Protein AF-A0A259N003-F1 (afdb_monomer)

Foldseek 3Di:
DPPVVVVVVVVVVVVVVVVVPPDPPPDFDWDWDDDDPNDTDIDGDDPPAQKDKDKDKDQQAQLPADPVGRCPSVVVQVVPLQWDQDPVGIGGNVNVVVVCVLQVKDWDWDGHHGITMIMIMGGNDPVVD

Structure (mmCIF, N/CA/C/O backbone):
data_AF-A0A259N003-F1
#
_entry.id   AF-A0A259N003-F1
#
loop_
_atom_site.group_PDB
_atom_site.id
_atom_site.type_symbol
_atom_site.label_atom_id
_atom_site.label_alt_id
_atom_site.label_comp_id
_atom_site.label_asym_id
_atom_site.label_entity_id
_atom_site.label_seq_id
_atom_site.pdbx_PDB_ins_code
_atom_site.Cartn_x
_atom_site.Cartn_y
_atom_site.Cartn_z
_atom_site.occupancy
_atom_site.B_iso_or_equiv
_atom_site.auth_seq_id
_atom_site.auth_comp_id
_atom_site.auth_asym_id
_atom_site.auth_atom_id
_atom_site.pdbx_PDB_model_num
ATOM 1 N N . MET A 1 1 ? -19.827 63.609 32.752 1.00 51.53 1 MET A N 1
ATOM 2 C CA . MET A 1 1 ? -20.333 62.373 32.099 1.00 51.53 1 MET A CA 1
ATOM 3 C C . MET A 1 1 ? -19.636 61.983 30.773 1.00 51.53 1 MET A C 1
ATOM 5 O O . MET A 1 1 ? -19.950 60.926 30.245 1.00 51.53 1 MET A O 1
ATOM 9 N N . ARG A 1 2 ? -18.674 62.761 30.227 1.00 48.38 2 ARG A N 1
ATOM 10 C CA . ARG A 1 2 ? -17.947 62.426 28.972 1.00 48.38 2 ARG A CA 1
ATOM 11 C C . ARG A 1 2 ? -16.734 61.488 29.155 1.00 48.38 2 ARG A C 1
ATOM 13 O O . ARG A 1 2 ? -16.479 60.665 28.286 1.00 48.38 2 ARG A O 1
ATOM 20 N N . VAL A 1 3 ? -16.051 61.544 30.303 1.00 49.88 3 VAL A N 1
ATOM 21 C CA . VAL A 1 3 ? -14.811 60.781 30.583 1.00 49.88 3 VAL A CA 1
ATOM 22 C C . VAL A 1 3 ? -15.055 59.267 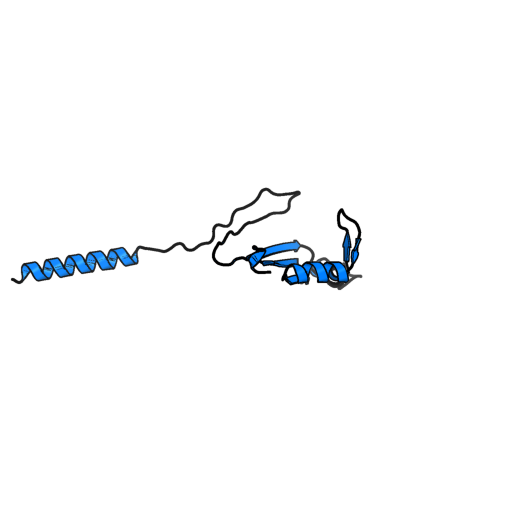30.721 1.00 49.88 3 VAL A C 1
ATOM 24 O O . VAL A 1 3 ? -14.304 58.462 30.183 1.00 49.88 3 VAL A O 1
ATOM 27 N N . ILE A 1 4 ? -16.173 58.865 31.335 1.00 51.38 4 ILE A N 1
ATOM 28 C CA . ILE A 1 4 ? -16.533 57.445 31.533 1.00 51.38 4 ILE A CA 1
ATOM 29 C C . ILE A 1 4 ? -16.819 56.729 30.194 1.00 51.38 4 ILE A C 1
ATOM 31 O O . ILE A 1 4 ? -16.580 55.529 30.061 1.00 51.38 4 ILE A O 1
ATOM 35 N N . ARG A 1 5 ? -17.291 57.460 29.171 1.00 47.88 5 ARG A N 1
ATOM 36 C CA . ARG A 1 5 ? -17.577 56.913 27.831 1.00 47.88 5 ARG A CA 1
ATOM 37 C C . ARG A 1 5 ? -16.296 56.625 27.036 1.00 47.88 5 ARG A C 1
ATOM 39 O O . ARG A 1 5 ? -16.271 55.649 26.294 1.00 47.88 5 ARG A O 1
ATOM 46 N N . ILE A 1 6 ? -15.248 57.429 27.231 1.00 55.16 6 ILE A N 1
ATOM 47 C CA . ILE A 1 6 ? -13.945 57.298 26.557 1.00 55.16 6 ILE A CA 1
ATOM 48 C C . ILE A 1 6 ? -13.158 56.107 27.125 1.00 55.16 6 ILE A C 1
ATOM 50 O O . ILE A 1 6 ? -12.657 55.293 26.352 1.00 55.16 6 ILE A O 1
ATOM 54 N N . CYS A 1 7 ? -13.162 55.910 28.451 1.00 53.19 7 CYS A N 1
ATOM 55 C CA . CYS A 1 7 ? -12.546 54.724 29.063 1.00 53.19 7 CYS A CA 1
ATOM 56 C C . CYS A 1 7 ? -13.206 53.412 28.606 1.00 53.19 7 CYS A C 1
ATOM 58 O O . CYS A 1 7 ? -12.506 52.437 28.350 1.00 53.19 7 CYS A O 1
ATOM 60 N N . LYS A 1 8 ? -14.536 53.383 28.421 1.00 53.72 8 LYS A N 1
ATOM 61 C CA . LYS A 1 8 ? -15.236 52.194 27.897 1.00 53.72 8 LYS A CA 1
ATOM 62 C C . LYS A 1 8 ? -14.817 51.827 26.466 1.00 53.72 8 LYS A C 1
ATOM 64 O O . LYS A 1 8 ? -14.656 50.647 26.186 1.00 53.72 8 LYS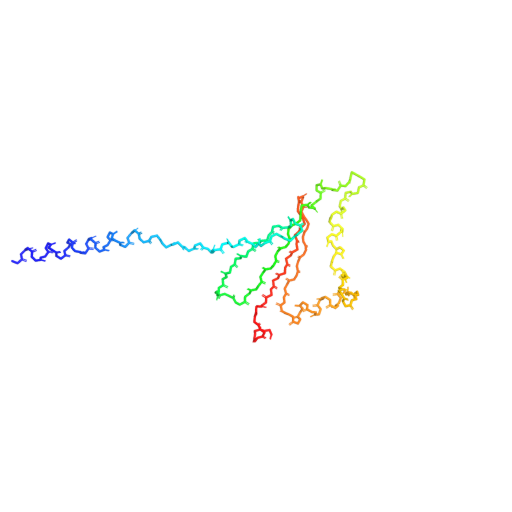 A O 1
ATOM 69 N N . HIS A 1 9 ? -14.608 52.805 25.581 1.00 55.41 9 HIS A N 1
ATOM 70 C CA . HIS A 1 9 ? -14.198 52.533 24.194 1.00 55.41 9 HIS A CA 1
ATOM 71 C C . HIS A 1 9 ? -12.738 52.075 24.101 1.00 55.41 9 HIS A C 1
ATOM 73 O O . HIS A 1 9 ? -12.431 51.185 23.312 1.00 55.41 9 HIS A O 1
ATOM 79 N N . SER A 1 10 ? -11.857 52.621 24.946 1.00 60.84 10 SER A N 1
ATOM 80 C CA . SER A 1 10 ? -10.445 52.222 24.976 1.00 60.84 10 SER A CA 1
ATOM 81 C C . SER A 1 10 ? -10.252 50.784 25.476 1.00 60.84 10 SER A C 1
ATOM 83 O O . SER A 1 10 ? -9.390 50.070 24.972 1.00 60.84 10 SER A O 1
ATOM 85 N N . VAL A 1 11 ? -11.088 50.330 26.418 1.00 67.25 11 VAL A N 1
ATOM 86 C CA . VAL A 1 11 ? -11.074 48.940 26.911 1.00 67.25 11 VAL A CA 1
ATOM 87 C C . VAL A 1 11 ? -11.602 47.965 25.853 1.00 67.25 11 VAL A C 1
ATOM 89 O O . VAL A 1 11 ? -11.017 46.904 25.663 1.00 67.25 11 VAL A O 1
ATOM 92 N N . ILE A 1 12 ? -12.654 48.334 25.112 1.00 65.62 12 ILE A N 1
ATOM 93 C CA . ILE A 1 12 ? -13.201 47.499 24.026 1.00 65.62 12 ILE A CA 1
ATOM 94 C C . ILE A 1 12 ? -12.194 47.367 22.873 1.00 65.62 12 ILE A C 1
ATOM 96 O O . ILE A 1 12 ? -12.000 46.268 22.360 1.00 65.62 12 ILE A O 1
ATOM 100 N N . ALA A 1 13 ? -11.505 48.453 22.504 1.00 64.62 13 ALA A N 1
ATOM 101 C CA . ALA A 1 13 ? -10.473 48.425 21.467 1.00 64.62 13 ALA A CA 1
ATOM 102 C C . ALA A 1 13 ? -9.265 47.553 21.861 1.00 64.62 13 ALA A C 1
ATOM 104 O O . ALA A 1 13 ? -8.747 46.818 21.022 1.00 64.62 13 ALA A O 1
ATOM 105 N N . GLY A 1 14 ? -8.859 47.583 23.137 1.00 66.81 14 GLY A N 1
ATOM 106 C CA . GLY A 1 14 ? -7.804 46.710 23.664 1.00 66.81 14 GLY A CA 1
ATOM 107 C C . GLY A 1 14 ? -8.201 45.230 23.711 1.00 66.81 14 GLY A C 1
ATOM 108 O O . GLY A 1 14 ? -7.372 44.360 23.464 1.00 66.81 14 GLY A O 1
ATOM 109 N N . PHE A 1 15 ? -9.475 44.928 23.972 1.00 63.03 15 PHE A N 1
ATOM 110 C CA . PHE A 1 15 ? -9.976 43.550 23.952 1.00 63.03 15 PHE A CA 1
ATOM 111 C C . PHE A 1 15 ? -10.084 42.996 22.521 1.00 63.03 15 PHE A C 1
ATOM 113 O O . PHE A 1 15 ? -9.816 41.819 22.287 1.00 63.03 15 PHE A O 1
ATOM 120 N N . LEU A 1 16 ? -10.422 43.853 21.548 1.00 63.38 16 LEU A N 1
ATOM 121 C CA . LEU A 1 16 ? -10.516 43.484 20.134 1.00 63.38 16 LEU A CA 1
ATOM 122 C C . LEU A 1 16 ? -9.135 43.247 19.496 1.00 63.38 16 LEU A C 1
ATOM 124 O O . LEU A 1 16 ? -8.988 42.340 18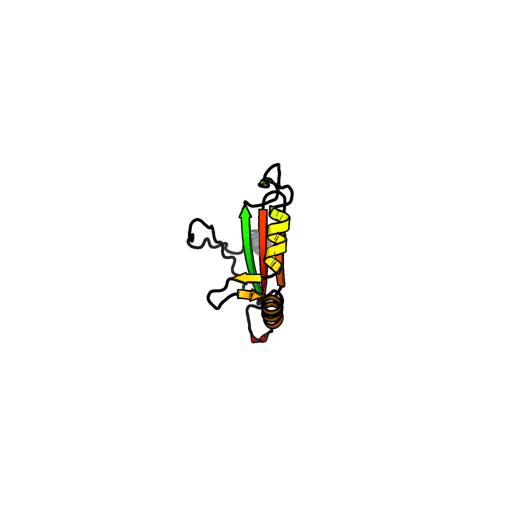.679 1.00 63.38 16 LEU A O 1
ATOM 128 N N . SER A 1 17 ? -8.111 44.017 19.886 1.00 64.06 17 SER A N 1
ATOM 129 C CA . SER A 1 17 ? -6.741 43.830 19.387 1.00 64.06 17 SER A CA 1
ATOM 130 C C . SER A 1 17 ? -6.062 42.580 19.956 1.00 64.06 17 SER A C 1
ATOM 132 O O . SER A 1 17 ? -5.280 41.944 19.251 1.00 64.06 17 SER A O 1
ATOM 134 N N . LEU A 1 18 ? -6.401 42.173 21.184 1.00 64.81 18 LEU A N 1
ATOM 135 C CA . LEU A 1 18 ? -5.878 40.946 21.794 1.00 64.81 18 LEU A CA 1
ATOM 136 C C . LEU A 1 18 ? -6.433 39.675 21.124 1.00 64.81 18 LEU A C 1
ATOM 138 O O . LEU A 1 18 ? -5.737 38.666 21.046 1.00 64.81 18 LEU A O 1
ATOM 142 N N . GLY A 1 19 ? -7.655 39.735 20.580 1.00 63.47 19 GLY A N 1
ATOM 143 C CA . GLY A 1 19 ? -8.265 38.628 19.834 1.00 63.47 19 GLY A CA 1
ATOM 144 C C . GLY A 1 19 ? -7.624 38.356 18.466 1.00 63.47 19 GLY A C 1
ATOM 145 O O . GLY A 1 19 ? -7.654 37.222 17.999 1.00 63.47 19 GLY A O 1
ATOM 146 N N . LEU A 1 20 ? -6.999 39.360 17.840 1.00 62.62 20 LEU A N 1
ATOM 147 C CA . LEU A 1 20 ? -6.357 39.233 16.521 1.00 62.62 20 LEU A CA 1
ATOM 148 C C . LEU A 1 20 ? -4.985 38.535 16.565 1.00 62.62 20 LEU A C 1
ATOM 150 O O . LEU A 1 20 ? -4.481 38.127 15.523 1.00 62.62 20 LEU A O 1
ATOM 154 N N . LEU A 1 21 ? -4.389 38.377 17.752 1.00 61.47 21 LEU A N 1
ATOM 15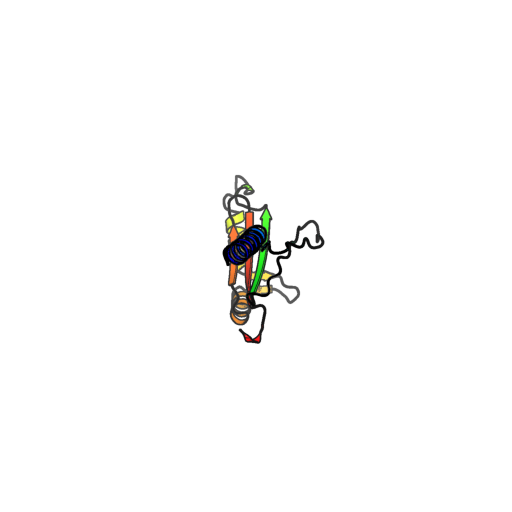5 C CA . LEU A 1 21 ? -3.086 37.725 17.946 1.00 61.47 21 LEU A CA 1
ATOM 156 C C . LEU A 1 21 ? -3.195 36.231 18.297 1.00 61.47 21 LEU A C 1
ATOM 158 O O . LEU A 1 21 ? -2.177 35.549 18.414 1.00 61.47 21 LEU A O 1
ATOM 162 N N . ALA A 1 22 ? -4.410 35.703 18.455 1.00 64.69 22 ALA A N 1
ATOM 163 C CA . ALA A 1 22 ? -4.638 34.290 18.726 1.00 64.69 22 ALA A CA 1
ATOM 164 C C . ALA A 1 22 ? -4.569 33.470 17.426 1.00 64.69 22 ALA A C 1
ATOM 166 O O . ALA A 1 22 ? -5.581 33.037 16.877 1.00 64.69 22 ALA A O 1
ATOM 167 N N . SER A 1 23 ? -3.357 33.246 16.924 1.00 63.06 23 SER A N 1
ATOM 168 C CA . SER A 1 23 ? -3.110 32.287 15.847 1.00 63.06 23 SER A CA 1
ATOM 169 C C . SER A 1 23 ? -3.375 30.871 16.366 1.00 63.06 23 SER A C 1
ATOM 171 O O . SER A 1 23 ? -2.560 30.296 17.093 1.00 63.06 23 SER A O 1
ATOM 173 N N . ALA A 1 24 ? -4.521 30.292 16.012 1.00 66.00 24 ALA A N 1
ATOM 174 C CA . ALA A 1 24 ? -4.819 28.895 16.305 1.00 66.00 24 ALA A CA 1
ATOM 175 C C . ALA A 1 24 ? -3.913 27.985 15.456 1.00 66.00 24 ALA A C 1
ATOM 177 O O . ALA A 1 24 ? -4.069 27.890 14.240 1.00 66.00 24 ALA A O 1
ATOM 178 N N . HIS A 1 25 ? -2.950 27.316 16.091 1.00 62.22 25 HIS A N 1
ATOM 179 C CA . HIS A 1 25 ? -2.062 26.362 15.426 1.00 62.22 25 HIS A CA 1
ATOM 180 C C . HIS A 1 25 ? -2.731 24.984 15.397 1.00 62.22 25 HIS A C 1
ATOM 182 O O . HIS A 1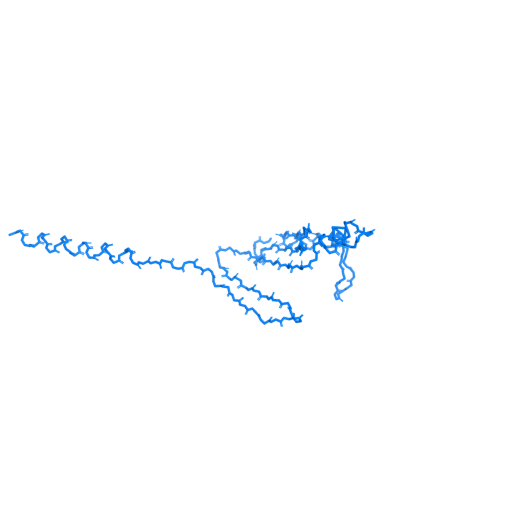 25 ? -2.530 24.162 16.285 1.00 62.22 25 HIS A O 1
ATOM 188 N N . ALA A 1 26 ? -3.556 24.742 14.379 1.00 64.94 26 ALA A N 1
ATOM 189 C CA . ALA A 1 26 ? -4.240 23.465 14.165 1.00 64.94 26 ALA A CA 1
ATOM 190 C C . ALA A 1 26 ? -3.430 22.521 13.253 1.00 64.94 26 ALA A C 1
ATOM 192 O O . ALA A 1 26 ? -3.983 21.913 12.338 1.00 64.94 26 ALA A O 1
ATOM 193 N N . ILE A 1 27 ? -2.112 22.424 13.461 1.00 76.62 27 ILE A N 1
ATOM 194 C CA . ILE A 1 27 ? -1.288 21.446 12.741 1.00 76.62 27 ILE A CA 1
ATOM 195 C C . ILE A 1 27 ? -1.354 20.107 13.480 1.00 76.62 27 ILE A C 1
ATOM 197 O O . ILE A 1 27 ? -1.141 20.048 14.691 1.00 76.62 27 ILE A O 1
ATOM 201 N N . LEU A 1 28 ? -1.696 19.032 12.768 1.00 78.69 28 LEU A N 1
ATOM 202 C CA . LEU A 1 28 ? -1.664 17.692 13.351 1.00 78.69 28 LEU A CA 1
ATOM 203 C C . LEU A 1 28 ? -0.202 17.315 13.638 1.00 78.69 28 LEU A C 1
ATOM 205 O O . LEU A 1 28 ? 0.644 17.506 12.759 1.00 78.69 28 LEU A O 1
ATOM 209 N N . PRO A 1 29 ? 0.119 16.796 14.836 1.00 84.56 29 PRO A N 1
ATOM 210 C CA . PRO A 1 29 ? 1.476 16.371 15.139 1.00 84.56 29 PRO A CA 1
ATOM 211 C C . PRO A 1 29 ? 1.842 15.181 14.245 1.00 84.56 29 PRO A C 1
ATOM 213 O O . PRO A 1 29 ? 1.152 14.161 14.244 1.00 84.56 29 PRO A O 1
ATOM 216 N N . ILE A 1 30 ? 2.919 15.334 13.470 1.00 91.50 30 ILE A N 1
ATOM 217 C CA . ILE A 1 30 ? 3.531 14.251 12.698 1.00 91.50 30 ILE A CA 1
ATOM 218 C C . ILE A 1 30 ? 4.649 13.676 13.562 1.00 91.50 30 ILE A C 1
ATOM 220 O O . ILE A 1 30 ? 5.686 14.310 13.752 1.00 91.50 30 ILE A O 1
ATOM 224 N N . GLU A 1 31 ? 4.428 12.487 14.101 1.00 93.62 31 GLU A N 1
ATOM 225 C CA . GLU A 1 31 ? 5.417 11.753 14.878 1.00 93.62 31 GLU A CA 1
ATOM 226 C C . GLU A 1 31 ? 6.236 10.862 13.943 1.00 93.62 31 GLU A C 1
ATOM 228 O O . GLU A 1 31 ? 5.684 10.103 13.147 1.00 93.62 31 GLU A O 1
ATOM 233 N N . GLN A 1 32 ? 7.563 10.953 14.018 1.00 93.81 32 GLN A N 1
ATOM 234 C CA . GLN A 1 32 ? 8.442 10.025 13.317 1.00 93.81 32 GLN A CA 1
ATOM 235 C C . GLN A 1 32 ? 8.673 8.803 14.203 1.00 93.81 32 GLN A C 1
ATOM 237 O O . GLN A 1 32 ? 9.213 8.922 15.300 1.00 93.81 32 GLN A O 1
ATOM 242 N N . LEU A 1 33 ? 8.277 7.634 13.710 1.00 94.00 33 LEU A N 1
ATOM 243 C CA . LEU A 1 33 ? 8.488 6.368 14.398 1.00 94.00 33 LEU A CA 1
ATOM 244 C C . LEU A 1 33 ? 9.908 5.847 14.147 1.00 94.00 33 LEU A C 1
ATOM 246 O O . LEU A 1 33 ? 10.599 6.267 13.211 1.00 94.00 33 LEU A O 1
ATOM 250 N N . GLU A 1 34 ? 10.332 4.891 14.972 1.00 93.69 34 GLU A N 1
ATOM 251 C CA . GLU A 1 34 ? 11.601 4.196 14.776 1.00 93.69 34 GLU A CA 1
ATOM 252 C C . GLU A 1 34 ? 11.648 3.509 13.407 1.00 93.69 34 GLU A C 1
ATOM 254 O O . GLU A 1 34 ? 10.692 2.870 12.957 1.00 93.69 34 GLU A O 1
ATOM 259 N N . SER A 1 35 ? 12.785 3.649 12.723 1.00 91.12 35 SER A N 1
ATOM 260 C CA . SER A 1 35 ? 12.964 3.027 11.417 1.00 91.12 35 SER A CA 1
ATOM 261 C C . SER A 1 35 ? 13.125 1.519 11.563 1.00 91.12 35 SER A C 1
ATOM 263 O O . SER A 1 35 ? 14.007 1.038 12.273 1.00 91.12 35 SER A O 1
ATOM 265 N N . VAL A 1 36 ? 12.322 0.764 10.817 1.00 88.38 36 VAL A N 1
ATOM 266 C CA . VAL A 1 36 ? 12.449 -0.692 10.724 1.00 88.38 36 VAL A CA 1
ATOM 267 C C . VAL A 1 36 ? 13.111 -1.022 9.395 1.00 88.38 36 VAL A C 1
ATOM 269 O O . VAL A 1 36 ? 12.559 -0.737 8.335 1.00 88.38 36 VAL A O 1
ATOM 272 N N . LYS A 1 37 ? 14.305 -1.626 9.435 1.00 91.31 37 LYS A N 1
ATOM 273 C CA . LYS A 1 37 ? 15.045 -2.063 8.232 1.00 91.31 37 LYS A CA 1
ATOM 274 C C . LYS A 1 37 ? 15.232 -0.955 7.173 1.00 91.31 37 LYS A C 1
ATOM 276 O O . LYS A 1 37 ? 15.223 -1.235 5.980 1.00 91.31 37 LYS A O 1
ATOM 281 N N . GLY A 1 38 ? 15.382 0.302 7.599 1.00 90.50 38 GLY A N 1
ATOM 282 C CA . GLY A 1 38 ? 15.573 1.450 6.704 1.00 90.50 38 GLY A CA 1
ATOM 283 C C . GLY A 1 38 ? 14.281 2.081 6.173 1.00 90.50 38 GLY A C 1
ATOM 284 O O . GLY A 1 38 ? 14.345 3.128 5.530 1.00 90.50 38 GLY A O 1
ATOM 285 N N . ALA A 1 39 ? 13.108 1.512 6.471 1.00 93.06 39 ALA A N 1
ATOM 286 C CA . ALA A 1 39 ? 11.834 2.150 6.160 1.00 93.06 39 ALA A CA 1
ATOM 287 C C . ALA A 1 39 ? 11.593 3.337 7.103 1.00 93.06 39 ALA A C 1
ATOM 289 O O . ALA A 1 39 ? 11.786 3.226 8.318 1.00 93.06 39 ALA A O 1
ATOM 290 N N . LYS A 1 40 ? 11.174 4.479 6.549 1.00 94.75 40 LYS A N 1
ATOM 291 C CA . LYS A 1 40 ? 10.726 5.636 7.334 1.00 94.75 40 LYS A CA 1
ATOM 292 C C . LYS A 1 40 ? 9.245 5.468 7.642 1.00 94.75 40 LYS A C 1
ATOM 294 O O . LYS A 1 40 ? 8.465 5.211 6.729 1.00 94.75 40 LYS A O 1
ATOM 299 N N . ALA A 1 41 ? 8.872 5.631 8.903 1.00 94.88 41 ALA A N 1
ATOM 300 C CA . ALA A 1 41 ? 7.495 5.516 9.352 1.00 94.88 41 ALA A CA 1
ATOM 301 C C . ALA A 1 41 ? 7.072 6.804 10.063 1.00 94.88 41 ALA A C 1
ATOM 303 O O . ALA A 1 41 ? 7.834 7.377 10.843 1.00 94.88 41 ALA A O 1
ATOM 304 N N . TYR A 1 42 ? 5.859 7.256 9.763 1.00 94.88 42 TYR A N 1
ATOM 305 C CA . TYR A 1 42 ? 5.285 8.480 10.303 1.00 94.88 42 TYR A CA 1
ATOM 306 C C . TYR A 1 42 ? 3.876 8.190 10.807 1.00 94.88 42 TYR A C 1
ATOM 308 O O . TYR A 1 42 ? 3.105 7.507 10.131 1.00 94.88 42 TYR A O 1
ATOM 316 N N . LEU A 1 43 ? 3.542 8.715 11.981 1.00 93.81 43 LEU A N 1
ATOM 317 C CA . LEU A 1 43 ? 2.231 8.605 12.601 1.00 93.81 43 LEU A CA 1
ATOM 318 C C . LEU A 1 43 ? 1.602 9.992 12.696 1.00 93.81 43 LEU A C 1
ATOM 320 O O . LEU A 1 43 ? 2.195 10.928 13.228 1.00 93.81 43 LEU A O 1
ATOM 324 N N . VAL A 1 44 ? 0.372 10.105 12.206 1.00 93.25 44 VAL A N 1
ATOM 325 C CA . VAL A 1 44 ? -0.461 11.296 12.380 1.00 93.25 44 VAL A CA 1
ATOM 326 C C . VAL A 1 44 ? -1.697 10.878 13.156 1.00 93.25 44 VAL A C 1
ATOM 328 O O . VAL A 1 44 ? -2.588 10.224 12.616 1.00 93.25 44 VAL A O 1
ATOM 331 N N . GLN A 1 45 ? -1.747 11.219 14.443 1.00 89.12 45 GLN A N 1
ATOM 332 C CA . GLN A 1 45 ? -2.862 10.827 15.299 1.00 89.12 45 GLN A CA 1
ATOM 333 C C . GLN A 1 45 ? -3.956 11.900 15.304 1.00 89.12 45 GLN A C 1
ATOM 335 O O . GLN A 1 45 ? -3.717 13.059 15.638 1.00 89.12 45 GLN A O 1
ATOM 340 N N . THR A 1 46 ? -5.187 11.490 14.999 1.00 86.25 46 THR A N 1
ATOM 341 C CA . THR A 1 46 ? -6.394 12.304 15.181 1.00 86.25 46 THR A CA 1
ATOM 342 C C . THR A 1 46 ? -7.478 11.498 15.894 1.00 86.25 46 THR A C 1
ATOM 344 O O . THR A 1 46 ? -7.567 10.283 15.739 1.00 86.25 46 THR A O 1
ATOM 347 N N . LYS A 1 47 ? -8.303 12.176 16.699 1.00 83.19 47 LYS A N 1
ATOM 348 C CA . LYS A 1 47 ? -9.429 11.576 17.439 1.00 83.19 47 LYS A CA 1
ATOM 349 C C . LYS A 1 47 ? -10.795 11.972 16.867 1.00 83.19 47 LYS A C 1
ATOM 351 O O . LYS A 1 47 ? -11.816 11.635 17.456 1.00 83.19 47 LYS A O 1
ATOM 356 N N . SER A 1 48 ? -10.820 12.715 15.759 1.00 83.75 48 SER A N 1
ATOM 357 C CA . SER A 1 48 ? -12.057 13.255 15.183 1.00 83.75 48 SER A CA 1
ATOM 358 C C . SER A 1 48 ? -12.911 12.197 14.487 1.00 83.75 48 SER A C 1
ATOM 360 O O . SER A 1 48 ? -14.135 12.274 14.545 1.00 83.75 48 SER A O 1
ATOM 362 N N . LEU A 1 49 ? -12.277 11.213 13.846 1.00 85.50 49 LEU A N 1
ATOM 363 C CA . LEU A 1 49 ? -12.940 10.136 13.120 1.00 85.50 49 LEU A CA 1
ATOM 364 C C . LEU A 1 49 ? -12.378 8.783 13.570 1.00 85.50 49 LEU A C 1
ATOM 366 O O . LEU A 1 49 ? -11.163 8.655 13.731 1.00 85.50 49 LEU A O 1
ATOM 370 N N . PRO A 1 50 ? -13.229 7.761 13.759 1.00 89.81 50 PRO A N 1
ATOM 371 C CA . PRO A 1 50 ? -12.805 6.422 14.141 1.00 89.81 50 PRO A CA 1
ATOM 372 C C . PRO A 1 50 ? -12.256 5.670 12.922 1.00 89.81 50 PRO A C 1
ATOM 374 O O . PRO A 1 50 ? -12.810 4.658 12.499 1.00 89.81 50 PRO A O 1
ATOM 377 N N . MET A 1 51 ? -11.182 6.191 12.332 1.00 91.25 51 MET A N 1
ATOM 378 C CA . MET A 1 51 ? -10.562 5.670 11.118 1.00 91.25 51 MET A CA 1
ATOM 379 C C . MET A 1 51 ? -9.072 5.417 11.327 1.00 91.25 51 MET A C 1
ATOM 381 O O . MET A 1 51 ? -8.406 6.134 12.073 1.00 91.25 51 MET A O 1
ATOM 385 N N . VAL A 1 52 ? -8.564 4.395 10.646 1.00 93.50 52 VAL A N 1
ATOM 386 C CA . VAL A 1 52 ? -7.140 4.097 10.507 1.00 93.50 52 VAL A CA 1
ATOM 387 C C . VAL A 1 52 ? -6.826 4.042 9.021 1.00 93.50 52 VAL A C 1
ATOM 389 O O . VAL A 1 52 ? -7.428 3.256 8.290 1.00 93.50 52 VAL A O 1
ATOM 392 N N . ASP A 1 53 ? -5.864 4.861 8.610 1.00 94.62 53 ASP A N 1
ATOM 393 C CA . ASP A 1 53 ? -5.308 4.872 7.264 1.00 94.62 53 ASP A CA 1
ATOM 394 C C . ASP A 1 53 ? -3.841 4.463 7.334 1.00 94.62 53 ASP A C 1
ATOM 396 O O . ASP A 1 53 ? -3.056 5.074 8.060 1.00 94.62 53 ASP A O 1
ATOM 400 N N . ILE A 1 54 ? -3.467 3.444 6.568 1.00 95.50 54 ILE A N 1
ATOM 401 C CA . ILE A 1 54 ? -2.081 3.000 6.425 1.00 95.50 54 ILE A CA 1
ATOM 402 C C . ILE A 1 54 ? -1.718 3.114 4.952 1.00 95.50 54 ILE A C 1
ATOM 404 O O . ILE A 1 54 ? -2.427 2.595 4.091 1.00 95.50 54 ILE A O 1
ATOM 408 N N . GLU A 1 55 ? -0.611 3.792 4.669 1.00 96.94 55 GLU A N 1
ATOM 409 C CA . GLU A 1 55 ? -0.040 3.915 3.333 1.00 96.94 55 GLU A CA 1
ATOM 410 C C . GLU A 1 55 ? 1.399 3.407 3.353 1.00 96.94 55 GLU A C 1
ATOM 412 O O . GLU A 1 55 ? 2.205 3.812 4.191 1.00 96.94 55 GLU A O 1
ATOM 417 N N . ILE A 1 56 ? 1.718 2.529 2.410 1.00 96.25 56 ILE A N 1
ATOM 418 C CA . ILE A 1 56 ? 3.077 2.085 2.132 1.00 96.25 56 ILE A CA 1
ATOM 419 C C . ILE A 1 56 ? 3.435 2.604 0.747 1.00 96.25 56 ILE A C 1
ATOM 421 O O . ILE A 1 56 ? 2.747 2.302 -0.223 1.00 96.25 56 ILE A O 1
ATOM 425 N N . SER A 1 57 ? 4.509 3.386 0.670 1.00 96.38 57 SER A N 1
ATOM 426 C CA . SER A 1 57 ? 4.996 4.000 -0.562 1.00 96.38 57 SER A CA 1
ATOM 427 C C . SER A 1 57 ? 6.405 3.502 -0.846 1.00 96.38 57 SER A C 1
ATOM 429 O O . SER A 1 57 ? 7.304 3.654 -0.015 1.00 96.38 57 SER A O 1
ATOM 431 N N . ILE A 1 58 ? 6.584 2.878 -2.004 1.00 95.25 58 ILE A N 1
ATOM 432 C CA . ILE A 1 58 ? 7.832 2.243 -2.423 1.00 95.25 58 ILE A CA 1
ATOM 433 C C . ILE A 1 58 ? 8.301 2.919 -3.710 1.00 95.25 58 ILE A C 1
ATOM 435 O O . ILE A 1 58 ? 7.504 3.164 -4.614 1.00 95.25 58 ILE A O 1
ATOM 439 N N . ASP A 1 59 ? 9.597 3.212 -3.795 1.00 95.50 59 ASP A N 1
ATOM 440 C CA . ASP A 1 59 ? 10.260 3.747 -4.990 1.00 95.50 59 ASP A CA 1
ATOM 441 C C . ASP A 1 59 ? 10.457 2.630 -6.032 1.00 95.50 59 ASP A C 1
ATOM 443 O O . ASP A 1 59 ? 11.546 2.089 -6.205 1.00 95.50 59 ASP A O 1
ATOM 447 N N . ALA A 1 60 ? 9.340 2.192 -6.616 1.00 94.81 60 ALA A N 1
ATOM 448 C CA . ALA A 1 60 ? 9.232 1.031 -7.501 1.00 94.81 60 ALA A CA 1
ATOM 449 C C . ALA A 1 60 ? 8.124 1.231 -8.555 1.00 94.81 60 ALA A C 1
ATOM 451 O O . ALA A 1 60 ? 7.288 0.356 -8.771 1.00 94.81 60 ALA A O 1
ATOM 452 N N . GLY A 1 61 ? 8.064 2.424 -9.149 1.00 95.50 61 GLY A N 1
ATOM 453 C CA . GLY A 1 61 ? 7.176 2.714 -10.276 1.00 95.50 61 GLY A CA 1
ATOM 454 C C . GLY A 1 61 ? 7.697 2.234 -11.634 1.00 95.50 61 GLY A C 1
ATOM 455 O O . GLY A 1 61 ? 8.809 1.714 -11.737 1.00 95.50 61 GLY A O 1
ATOM 456 N N . ASP A 1 62 ? 6.922 2.492 -12.688 1.00 95.44 62 ASP A N 1
ATOM 457 C CA . ASP A 1 62 ? 7.222 2.058 -14.065 1.00 95.44 62 ASP A CA 1
ATOM 458 C C . ASP A 1 62 ? 8.566 2.602 -14.600 1.00 95.44 62 ASP A C 1
ATOM 460 O O . ASP A 1 62 ? 9.160 2.028 -15.508 1.00 95.44 62 ASP A O 1
ATOM 464 N N . ARG A 1 63 ? 9.109 3.690 -14.027 1.00 95.62 63 ARG A N 1
ATOM 465 C CA . ARG A 1 63 ? 10.450 4.215 -14.359 1.00 95.62 63 ARG A CA 1
ATOM 466 C C . ARG A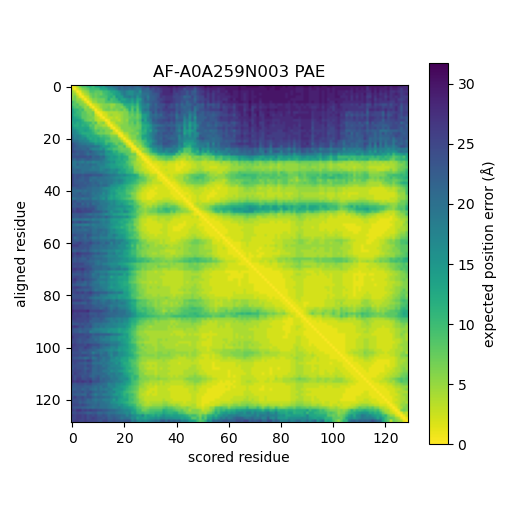 1 63 ? 11.557 3.183 -14.140 1.00 95.62 63 ARG A C 1
ATOM 468 O O . ARG A 1 63 ? 12.616 3.298 -14.754 1.00 95.62 63 ARG A O 1
ATOM 475 N N . TYR A 1 64 ? 11.338 2.220 -13.252 1.00 95.62 64 TYR A N 1
ATOM 476 C CA . TYR A 1 64 ? 12.305 1.172 -12.939 1.00 95.62 64 TYR A CA 1
ATOM 477 C C . TYR A 1 64 ? 12.123 -0.087 -13.791 1.00 95.62 64 TYR A C 1
ATOM 479 O O . TYR A 1 64 ? 12.861 -1.057 -13.598 1.00 95.62 64 TYR A O 1
ATOM 487 N N . ASP A 1 65 ? 11.180 -0.083 -14.735 1.00 96.62 65 ASP A N 1
ATOM 488 C CA . ASP A 1 65 ? 10.984 -1.208 -15.637 1.00 96.62 65 ASP A CA 1
ATOM 489 C C . ASP A 1 65 ? 12.207 -1.402 -16.552 1.00 96.62 65 ASP A C 1
ATOM 491 O O . ASP A 1 65 ? 12.708 -0.444 -17.152 1.00 96.62 65 ASP A O 1
ATOM 495 N N . PRO A 1 66 ? 12.700 -2.645 -16.708 1.00 96.31 66 PRO A N 1
ATOM 496 C CA . PRO A 1 66 ? 13.709 -2.966 -17.708 1.00 96.31 66 PRO A CA 1
ATOM 497 C C . PRO A 1 66 ? 13.234 -2.624 -19.124 1.00 96.31 66 PRO A C 1
ATOM 499 O O . PRO A 1 66 ? 12.052 -2.754 -19.446 1.00 96.31 66 PRO A O 1
ATOM 502 N N . ALA A 1 67 ? 14.170 -2.263 -20.005 1.00 95.19 67 ALA A N 1
ATOM 503 C CA . ALA A 1 67 ? 13.859 -1.881 -21.386 1.00 95.19 67 ALA A CA 1
ATOM 504 C C . ALA A 1 67 ? 13.121 -2.982 -22.175 1.00 95.19 67 ALA A C 1
ATOM 506 O O . ALA A 1 67 ? 12.330 -2.681 -23.065 1.00 95.19 67 ALA A O 1
ATOM 507 N N . ASP A 1 68 ? 13.358 -4.251 -21.840 1.00 96.88 68 ASP A N 1
ATOM 508 C CA . ASP A 1 68 ? 12.711 -5.423 -22.435 1.00 96.88 68 ASP A CA 1
ATOM 509 C C . ASP A 1 68 ? 11.401 -5.834 -21.732 1.00 96.88 68 ASP A C 1
ATOM 511 O O . ASP A 1 68 ? 10.738 -6.769 -22.182 1.00 96.88 68 ASP A O 1
ATOM 515 N N . LYS A 1 69 ? 11.011 -5.163 -20.637 1.00 96.19 69 LYS A N 1
ATOM 516 C CA . LYS A 1 69 ? 9.864 -5.524 -19.782 1.00 96.19 69 LYS A CA 1
ATOM 517 C C . LYS A 1 69 ? 9.053 -4.306 -19.340 1.00 96.19 69 LYS A C 1
ATOM 519 O O . LYS A 1 69 ? 8.784 -4.123 -18.156 1.00 96.19 69 LYS A O 1
ATOM 524 N N . SER A 1 70 ? 8.647 -3.484 -20.302 1.00 95.31 70 SER A N 1
ATOM 525 C CA . SER A 1 70 ? 7.746 -2.361 -20.031 1.00 95.31 70 SER A CA 1
ATOM 526 C C . SER A 1 70 ? 6.414 -2.847 -19.442 1.00 95.31 70 SER A C 1
ATOM 528 O O . SER A 1 70 ? 5.814 -3.796 -19.950 1.00 95.31 70 SER A O 1
ATOM 530 N N . GLY A 1 71 ? 5.965 -2.202 -18.366 1.00 95.44 71 GLY A N 1
ATOM 531 C CA . GLY A 1 71 ? 4.761 -2.554 -17.618 1.00 95.44 71 GLY A CA 1
ATOM 532 C C . GLY A 1 71 ? 4.987 -3.600 -16.524 1.00 95.44 71 GLY A C 1
ATOM 533 O O . GLY A 1 71 ? 4.009 -4.089 -15.955 1.00 95.44 71 GLY A O 1
ATOM 534 N N . LEU A 1 72 ? 6.237 -3.967 -16.214 1.00 97.19 72 LEU A N 1
ATOM 535 C CA . LEU A 1 72 ? 6.546 -4.959 -15.181 1.00 97.19 72 LEU A CA 1
ATOM 536 C C . LEU A 1 72 ? 6.041 -4.510 -13.809 1.00 97.19 72 LEU A C 1
ATOM 538 O O . LEU A 1 72 ? 5.384 -5.300 -13.128 1.00 97.19 72 LEU A O 1
ATOM 542 N N . ALA A 1 73 ? 6.312 -3.266 -13.412 1.00 97.38 73 ALA A N 1
ATOM 543 C CA . ALA A 1 73 ? 5.833 -2.718 -12.149 1.00 97.38 73 ALA A CA 1
ATOM 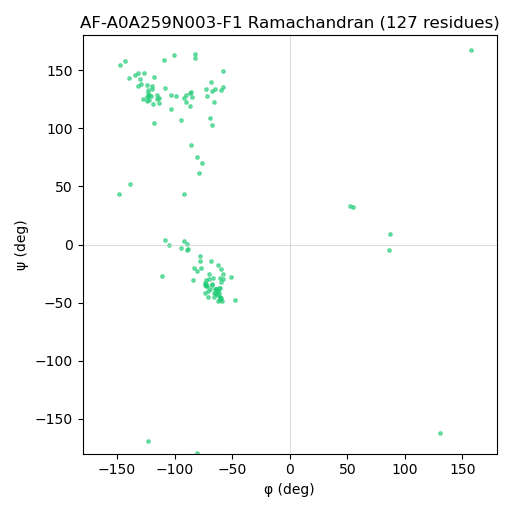544 C C . ALA A 1 73 ? 4.298 -2.737 -12.086 1.00 97.38 73 ALA A C 1
ATOM 546 O O . ALA A 1 73 ? 3.725 -3.218 -11.107 1.00 97.38 73 ALA A O 1
ATOM 547 N N . THR A 1 74 ? 3.629 -2.306 -13.158 1.00 96.56 74 THR A N 1
ATOM 548 C CA . THR A 1 74 ? 2.163 -2.333 -13.267 1.00 96.56 74 THR A CA 1
ATOM 549 C C . THR A 1 74 ? 1.593 -3.751 -13.122 1.00 96.56 74 THR A C 1
ATOM 551 O O . THR A 1 74 ? 0.683 -3.965 -12.317 1.00 96.56 74 THR A O 1
ATOM 554 N N . VAL A 1 75 ? 2.132 -4.741 -13.841 1.00 96.94 75 VAL A N 1
ATOM 555 C CA . VAL A 1 75 ? 1.680 -6.143 -13.737 1.00 96.94 75 VAL A CA 1
ATOM 556 C C . VAL A 1 75 ? 1.958 -6.704 -12.343 1.00 96.94 75 VAL A C 1
ATOM 558 O O . VAL A 1 75 ? 1.094 -7.363 -11.767 1.00 96.94 75 VAL A O 1
ATOM 561 N N . ALA A 1 76 ? 3.125 -6.418 -11.762 1.00 96.00 76 ALA A N 1
ATOM 562 C CA . ALA A 1 76 ? 3.458 -6.844 -10.407 1.00 96.00 76 ALA A CA 1
ATOM 563 C C . ALA A 1 76 ? 2.474 -6.268 -9.376 1.00 96.00 76 ALA A C 1
ATOM 565 O O . ALA A 1 76 ? 1.969 -7.011 -8.536 1.00 96.00 76 ALA A O 1
ATOM 566 N N . GLY A 1 77 ? 2.142 -4.978 -9.479 1.00 95.69 77 GLY A N 1
ATOM 567 C CA . GLY A 1 77 ? 1.143 -4.332 -8.628 1.00 95.69 77 GLY A CA 1
ATOM 568 C C . GLY A 1 77 ? -0.256 -4.929 -8.791 1.00 95.69 77 GLY A C 1
ATOM 569 O O . GLY A 1 77 ? -0.948 -5.148 -7.799 1.00 95.69 77 GLY A O 1
ATOM 570 N N . GLN A 1 78 ? -0.665 -5.267 -10.017 1.00 94.94 78 GLN A N 1
ATOM 571 C CA . GLN A 1 78 ? -1.936 -5.960 -10.259 1.00 94.94 78 GLN A CA 1
ATOM 572 C C . GLN A 1 78 ? -1.952 -7.353 -9.622 1.00 94.94 78 GLN A C 1
ATOM 574 O O . GLN A 1 78 ? -2.945 -7.715 -8.989 1.00 94.94 78 GLN A O 1
ATOM 579 N N . LEU A 1 79 ? -0.848 -8.102 -9.732 1.00 95.31 79 LEU A N 1
ATOM 580 C CA . LEU A 1 79 ? -0.719 -9.448 -9.170 1.00 95.31 79 LEU A CA 1
ATOM 581 C C . LEU A 1 79 ? -0.873 -9.484 -7.646 1.00 95.31 79 LEU A C 1
ATOM 583 O O . LEU A 1 79 ? -1.364 -10.477 -7.111 1.00 95.31 79 LEU A O 1
ATOM 587 N N . MET A 1 80 ? -0.525 -8.399 -6.951 1.00 93.81 80 MET A N 1
ATOM 588 C CA . MET A 1 80 ? -0.690 -8.297 -5.497 1.00 93.81 80 MET A CA 1
ATOM 589 C C . MET A 1 80 ? -2.155 -8.381 -5.033 1.00 93.81 80 MET A C 1
ATOM 591 O O . MET A 1 80 ? -2.388 -8.663 -3.861 1.00 93.81 80 MET A O 1
ATOM 595 N N . ASN A 1 81 ? -3.139 -8.181 -5.920 1.00 92.50 81 ASN A N 1
ATOM 596 C CA . ASN A 1 81 ? -4.557 -8.350 -5.579 1.00 92.50 81 ASN A CA 1
ATOM 597 C C . ASN A 1 81 ? -4.992 -9.825 -5.526 1.00 92.50 81 ASN A C 1
ATOM 599 O O . ASN A 1 81 ? -5.984 -10.138 -4.879 1.00 92.50 81 ASN A O 1
ATOM 603 N N . TYR A 1 82 ? -4.255 -10.742 -6.161 1.00 94.50 82 TYR A N 1
ATOM 604 C CA . TYR A 1 82 ? -4.698 -12.134 -6.327 1.00 94.50 82 TYR A CA 1
ATOM 605 C C . TYR A 1 82 ? 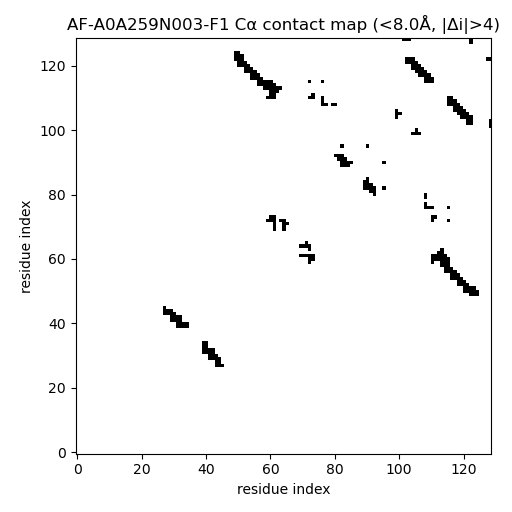-4.293 -13.070 -5.182 1.00 94.50 82 TYR A C 1
ATOM 607 O O . TYR A 1 82 ? -4.664 -14.247 -5.169 1.00 94.50 82 TYR A O 1
ATOM 615 N N . GLY A 1 83 ? -3.519 -12.582 -4.213 1.00 93.94 83 GLY A N 1
ATOM 616 C CA . GLY A 1 83 ? -3.132 -13.377 -3.058 1.00 93.94 83 GLY A CA 1
ATOM 617 C C . GLY A 1 83 ? -1.868 -12.889 -2.372 1.00 93.94 83 GLY A C 1
ATOM 618 O O . GLY A 1 83 ? -1.103 -12.081 -2.897 1.00 93.94 83 GLY A O 1
ATOM 619 N N . ALA A 1 84 ? -1.628 -13.423 -1.179 1.00 94.50 84 ALA A N 1
ATOM 620 C CA . ALA A 1 84 ? -0.460 -13.086 -0.381 1.00 94.50 84 ALA A CA 1
ATOM 621 C C . ALA A 1 84 ? 0.011 -14.279 0.449 1.00 94.50 84 ALA A C 1
ATOM 623 O O . ALA A 1 84 ? -0.762 -15.160 0.818 1.00 94.50 84 ALA A O 1
ATOM 624 N N . LYS A 1 85 ? 1.296 -14.293 0.800 1.00 95.00 85 LYS A N 1
ATOM 625 C CA . LYS A 1 85 ? 1.821 -15.230 1.793 1.00 95.00 85 LYS A CA 1
ATOM 626 C C . LYS A 1 85 ? 1.732 -14.598 3.181 1.00 95.00 85 LYS A C 1
ATOM 628 O O . LYS A 1 85 ? 2.314 -13.545 3.421 1.00 95.00 85 LYS A O 1
ATOM 633 N N . SER A 1 86 ? 1.044 -15.272 4.089 1.00 90.56 86 SER A N 1
ATOM 634 C CA . SER A 1 86 ? 0.895 -14.928 5.502 1.00 90.56 86 SER A CA 1
ATOM 635 C C . SER A 1 86 ? 1.683 -15.919 6.374 1.00 90.56 86 SER A C 1
ATOM 637 O O . SER A 1 86 ? 1.949 -17.042 5.932 1.00 90.56 86 SER A O 1
ATOM 639 N N . PRO A 1 87 ? 2.052 -15.570 7.624 1.00 90.19 87 PRO A N 1
ATOM 640 C CA . PRO A 1 87 ? 2.577 -16.541 8.589 1.00 90.19 87 PRO A CA 1
ATOM 641 C C . PRO A 1 87 ? 1.694 -17.787 8.758 1.00 90.19 87 PRO A C 1
ATOM 643 O O . PRO A 1 87 ? 2.209 -18.865 9.040 1.00 90.19 87 PRO A O 1
ATOM 646 N N . ASN A 1 88 ? 0.384 -17.650 8.527 1.00 89.81 88 ASN A N 1
ATOM 647 C CA . ASN A 1 88 ? -0.596 -18.729 8.663 1.00 89.81 88 ASN A CA 1
ATOM 648 C C . ASN A 1 88 ? -0.804 -19.549 7.372 1.00 89.81 88 ASN A C 1
ATOM 650 O O . ASN A 1 88 ? -1.620 -20.466 7.368 1.00 89.81 88 ASN A O 1
ATOM 654 N N . GLY A 1 89 ? -0.101 -19.234 6.277 1.00 93.25 89 GLY A N 1
ATOM 655 C CA . GLY A 1 89 ? -0.236 -19.925 4.990 1.00 93.25 89 GLY A CA 1
ATOM 656 C C . GLY A 1 89 ? -0.416 -18.982 3.800 1.00 93.25 89 GLY A C 1
ATOM 657 O O . GLY A 1 89 ? -0.096 -17.798 3.868 1.00 93.25 89 GLY A O 1
ATOM 658 N N . LEU A 1 90 ? -0.900 -19.516 2.678 1.00 95.12 90 LEU A N 1
ATOM 659 C CA . LEU A 1 90 ? -1.250 -18.718 1.500 1.00 95.12 90 LEU A CA 1
ATOM 660 C C . LEU A 1 90 ? -2.680 -18.190 1.642 1.00 95.12 90 LEU A C 1
ATOM 662 O O . LEU A 1 90 ? -3.590 -18.955 1.950 1.00 95.12 90 LEU A O 1
ATOM 666 N N . LEU A 1 91 ? -2.853 -16.894 1.405 1.00 95.00 91 LEU A N 1
ATOM 667 C CA . LEU A 1 91 ? -4.141 -16.222 1.314 1.00 95.00 91 LEU A CA 1
ATOM 668 C C . LEU A 1 91 ? -4.512 -16.075 -0.157 1.00 95.00 91 LEU A C 1
ATOM 670 O O . LEU A 1 91 ? -3.721 -15.564 -0.955 1.00 95.00 91 LEU A O 1
ATOM 674 N N . THR A 1 92 ? -5.710 -16.525 -0.498 1.00 95.75 92 THR A N 1
ATOM 675 C CA . THR A 1 92 ? -6.321 -16.316 -1.816 1.00 95.75 92 THR A CA 1
ATOM 676 C C . THR A 1 92 ? -6.969 -14.935 -1.899 1.00 95.75 92 THR A C 1
ATOM 678 O O . THR A 1 92 ? -7.291 -14.340 -0.873 1.00 95.75 92 THR A O 1
ATOM 681 N N . GLU A 1 93 ? -7.206 -14.446 -3.116 1.00 95.19 93 GLU A N 1
ATOM 682 C CA . GLU A 1 93 ? -7.994 -13.230 -3.369 1.00 95.19 93 GLU A CA 1
ATOM 683 C C . GLU A 1 93 ? -9.322 -13.218 -2.600 1.00 95.19 93 GLU A C 1
ATOM 685 O O . GLU A 1 93 ? -9.624 -12.242 -1.923 1.00 95.19 93 GLU A O 1
ATOM 690 N N . ALA A 1 94 ? -10.080 -14.320 -2.648 1.00 95.62 94 ALA A N 1
ATOM 691 C CA . ALA A 1 94 ? -11.378 -14.422 -1.983 1.00 95.62 94 ALA A CA 1
ATOM 692 C C . ALA A 1 94 ? -11.259 -14.243 -0.463 1.00 95.62 94 ALA A C 1
ATOM 694 O O . ALA A 1 94 ? -11.982 -13.449 0.121 1.00 95.62 94 ALA A O 1
ATOM 695 N N . GLN A 1 95 ? -10.282 -14.904 0.166 1.00 95.19 95 GLN A N 1
ATOM 696 C CA . GLN A 1 95 ? -10.043 -14.760 1.607 1.00 95.19 95 GLN A CA 1
ATOM 697 C C . GLN A 1 95 ? -9.619 -13.338 1.982 1.00 95.19 95 GLN A C 1
ATOM 699 O O . GLN A 1 95 ? -10.016 -12.834 3.026 1.00 95.19 95 GLN A O 1
ATOM 704 N N . ILE A 1 96 ? -8.808 -12.685 1.144 1.00 94.00 96 ILE A N 1
ATOM 705 C CA . ILE A 1 96 ? -8.423 -11.287 1.365 1.00 94.00 96 ILE A CA 1
ATOM 706 C C . ILE A 1 96 ? -9.655 -10.386 1.244 1.00 94.00 96 ILE A C 1
ATOM 708 O O . ILE A 1 96 ? -9.849 -9.518 2.089 1.00 94.00 96 ILE A O 1
ATOM 712 N N . ALA A 1 97 ? -10.489 -10.587 0.223 1.00 94.00 97 ALA A N 1
ATOM 713 C CA . ALA A 1 97 ? -11.701 -9.804 0.013 1.00 94.00 97 ALA A CA 1
ATOM 714 C C . ALA A 1 97 ? -12.696 -9.958 1.173 1.00 94.00 97 ALA A C 1
ATOM 716 O O . ALA A 1 97 ? -13.209 -8.945 1.649 1.00 94.00 97 ALA A O 1
ATOM 717 N N . ASP A 1 98 ? -12.905 -11.182 1.661 1.00 94.50 98 ASP A N 1
ATOM 718 C CA . ASP A 1 98 ? -13.785 -11.473 2.797 1.00 94.50 98 ASP A CA 1
ATOM 719 C C . ASP A 1 98 ? -13.287 -10.782 4.074 1.00 94.50 98 ASP A C 1
ATOM 721 O O . ASP A 1 98 ? -14.038 -10.047 4.710 1.00 94.50 98 ASP A O 1
ATOM 725 N N . GLU A 1 99 ? -11.997 -10.907 4.402 1.00 91.62 99 GLU A N 1
ATOM 726 C CA . GLU A 1 99 ? -11.406 -10.236 5.569 1.00 91.62 99 GLU A CA 1
ATOM 727 C C . GLU A 1 99 ? -11.500 -8.706 5.450 1.00 91.62 99 GLU A C 1
ATOM 729 O O . GLU A 1 99 ? -11.834 -8.018 6.411 1.00 91.62 99 GLU A O 1
ATOM 734 N N . ILE A 1 100 ? -11.249 -8.134 4.266 1.00 92.94 100 ILE A N 1
ATOM 735 C CA . ILE A 1 100 ? -11.402 -6.689 4.033 1.00 92.94 100 ILE A CA 1
ATOM 736 C C . ILE A 1 100 ? -12.868 -6.251 4.193 1.00 92.94 100 ILE A C 1
ATOM 738 O O . ILE A 1 100 ? -13.117 -5.180 4.759 1.00 92.94 100 ILE A O 1
ATOM 742 N N . ALA A 1 101 ? -13.826 -7.065 3.746 1.00 92.06 101 ALA A N 1
ATOM 743 C CA . ALA A 1 101 ? -15.256 -6.792 3.854 1.00 92.06 101 ALA A CA 1
ATOM 744 C C . ALA A 1 101 ? -15.765 -6.892 5.299 1.00 92.06 101 ALA A C 1
ATOM 746 O O . ALA A 1 101 ? -16.435 -5.966 5.760 1.00 92.06 101 ALA A O 1
ATOM 747 N N . ASP A 1 102 ? -15.377 -7.930 6.041 1.00 91.50 102 ASP A N 1
ATOM 748 C CA . ASP A 1 102 ? -15.663 -8.092 7.476 1.00 91.50 102 ASP A CA 1
ATOM 749 C C . ASP A 1 102 ? -15.083 -6.932 8.292 1.00 91.50 102 ASP A C 1
ATOM 751 O O . ASP A 1 102 ? -15.623 -6.483 9.308 1.00 91.50 102 ASP A O 1
ATOM 755 N N . LEU A 1 103 ? -13.960 -6.400 7.816 1.00 90.19 103 LEU A N 1
ATOM 756 C CA . LEU A 1 103 ? -13.332 -5.230 8.380 1.00 90.19 103 LEU A CA 1
ATOM 757 C C . LEU A 1 103 ? -14.026 -3.913 7.962 1.00 90.19 103 LEU A C 1
ATOM 759 O O . LEU A 1 103 ? -13.689 -2.873 8.534 1.00 90.19 103 LEU A O 1
ATOM 763 N N . GLY A 1 104 ? -14.965 -3.896 7.017 1.00 90.38 104 GLY A N 1
ATOM 764 C CA . GLY A 1 104 ? -15.510 -2.654 6.452 1.00 90.38 104 GLY A CA 1
ATOM 765 C C . GLY A 1 104 ? -14.404 -1.745 5.903 1.00 90.38 104 GLY A C 1
ATOM 766 O O . GLY A 1 104 ? -14.464 -0.518 6.029 1.00 90.38 104 GLY A O 1
ATOM 767 N N . ALA A 1 105 ? -13.331 -2.356 5.400 1.00 94.00 105 ALA A N 1
ATOM 768 C CA . ALA A 1 105 ? -12.122 -1.683 4.971 1.00 94.00 105 ALA A CA 1
ATOM 769 C C . ALA A 1 105 ? -12.083 -1.526 3.446 1.00 94.00 105 ALA A C 1
ATOM 771 O O . ALA A 1 105 ? -12.795 -2.185 2.693 1.00 94.00 105 ALA A O 1
ATOM 772 N N . ASN A 1 106 ? -11.212 -0.641 2.979 1.00 95.00 106 ASN A N 1
ATOM 773 C CA . ASN A 1 106 ? -10.852 -0.515 1.578 1.00 95.00 106 ASN A CA 1
ATOM 774 C C . ASN A 1 106 ? -9.343 -0.712 1.443 1.00 95.00 106 ASN A C 1
ATOM 776 O O . ASN A 1 106 ? -8.574 -0.004 2.093 1.00 95.00 106 ASN A O 1
ATOM 780 N N . LEU A 1 107 ? -8.940 -1.667 0.607 1.00 94.94 107 LEU A N 1
ATOM 781 C CA . LEU A 1 107 ? -7.558 -1.896 0.200 1.00 94.94 107 LEU A CA 1
ATOM 782 C C . LEU A 1 107 ? -7.402 -1.454 -1.257 1.00 94.94 107 LEU A C 1
ATOM 784 O O . LEU A 1 107 ? -8.230 -1.782 -2.103 1.00 94.94 107 LEU A O 1
ATOM 788 N N . SER A 1 108 ? -6.337 -0.717 -1.548 1.00 95.62 108 SER A N 1
ATOM 789 C CA . SER A 1 108 ? -5.993 -0.291 -2.902 1.00 95.62 108 SER A CA 1
ATOM 790 C C . SER A 1 108 ? -4.493 -0.393 -3.129 1.00 95.62 108 SER A C 1
ATOM 792 O O . SER A 1 108 ? -3.691 -0.127 -2.231 1.00 95.62 108 SER A O 1
ATOM 794 N N . ILE A 1 109 ? -4.127 -0.779 -4.346 1.00 96.25 109 ILE A N 1
ATOM 795 C CA . ILE A 1 109 ? -2.748 -0.859 -4.814 1.00 96.25 109 ILE A CA 1
ATOM 796 C C . ILE A 1 109 ? -2.688 -0.071 -6.115 1.00 96.25 109 ILE A C 1
ATOM 798 O O . ILE A 1 109 ? -3.472 -0.319 -7.031 1.00 96.25 109 ILE A O 1
ATOM 802 N N . SER A 1 110 ? -1.786 0.898 -6.187 1.00 96.00 110 SER A N 1
ATOM 803 C CA . SER A 1 110 ? -1.554 1.700 -7.379 1.00 96.00 110 SER A CA 1
ATOM 804 C C . SER A 1 110 ? -0.073 1.737 -7.712 1.00 96.00 110 SER A C 1
ATOM 806 O O . SER A 1 110 ? 0.788 1.785 -6.837 1.00 96.00 110 SER A O 1
ATOM 808 N N . VAL A 1 111 ? 0.223 1.711 -9.004 1.00 97.62 111 VAL A N 1
ATOM 809 C CA . VAL A 1 111 ? 1.574 1.869 -9.535 1.00 97.62 111 VAL A CA 1
ATOM 810 C C . VAL A 1 111 ? 1.535 3.065 -10.471 1.00 97.62 111 VAL A C 1
ATOM 812 O O . VAL A 1 111 ? 0.628 3.186 -11.291 1.00 97.62 111 VAL A O 1
ATOM 815 N N . GLY A 1 112 ? 2.462 3.995 -10.273 1.00 95.69 112 GLY A N 1
ATOM 816 C CA . GLY A 1 112 ? 2.673 5.135 -11.156 1.00 95.69 112 GLY A CA 1
ATOM 817 C C . GLY A 1 112 ? 4.106 5.162 -11.670 1.00 95.69 112 GLY A C 1
ATOM 818 O O . GLY A 1 112 ? 4.879 4.237 -11.442 1.00 95.69 112 GLY A O 1
ATOM 819 N N . GLY A 1 113 ? 4.497 6.270 -12.302 1.00 96.00 113 GLY A N 1
ATOM 820 C CA . GLY A 1 113 ? 5.822 6.376 -12.921 1.00 96.00 113 GLY A CA 1
ATOM 821 C C . GLY A 1 113 ? 6.986 6.221 -11.938 1.00 96.00 113 GLY A C 1
ATOM 822 O O . GLY A 1 113 ? 7.985 5.602 -12.269 1.00 96.00 113 GLY A O 1
ATOM 823 N N . GLU A 1 114 ? 6.870 6.736 -10.714 1.00 96.12 114 GLU A N 1
ATOM 824 C CA . GLU A 1 114 ? 7.979 6.698 -9.744 1.00 96.12 114 GLU A CA 1
ATOM 825 C C . GLU A 1 114 ? 7.726 5.764 -8.564 1.00 96.12 114 GLU A C 1
ATOM 827 O O . GLU A 1 114 ? 8.667 5.255 -7.962 1.00 96.12 114 GLU A O 1
ATOM 832 N N . ARG A 1 115 ? 6.459 5.534 -8.211 1.00 96.69 115 ARG A N 1
ATOM 833 C CA . ARG A 1 115 ? 6.095 4.878 -6.956 1.00 96.69 115 ARG A CA 1
ATOM 834 C C . ARG A 1 115 ? 5.036 3.810 -7.140 1.00 96.69 115 ARG A C 1
ATOM 836 O O . ARG A 1 115 ? 4.101 3.988 -7.916 1.00 96.69 115 ARG A O 1
ATOM 843 N N . ALA A 1 116 ? 5.157 2.769 -6.328 1.00 97.38 116 ALA A N 1
ATOM 844 C CA . ALA A 1 116 ? 4.088 1.835 -6.023 1.00 97.38 116 ALA A CA 1
ATOM 845 C C . ALA A 1 116 ? 3.543 2.161 -4.627 1.00 97.38 116 ALA A C 1
ATOM 847 O O . ALA A 1 116 ? 4.310 2.301 -3.669 1.00 97.38 116 ALA A O 1
ATOM 848 N N . ILE A 1 117 ? 2.229 2.323 -4.519 1.00 97.50 117 ILE A N 1
ATOM 849 C CA . ILE A 1 117 ? 1.538 2.717 -3.295 1.00 97.50 117 ILE A CA 1
ATOM 850 C C . ILE A 1 117 ? 0.505 1.650 -2.955 1.00 97.50 117 ILE A C 1
ATOM 852 O O . ILE A 1 117 ? -0.345 1.310 -3.772 1.00 97.50 117 ILE A O 1
ATOM 856 N N . MET A 1 118 ? 0.547 1.160 -1.720 1.00 96.88 118 MET A N 1
ATOM 857 C CA . MET A 1 118 ? -0.511 0.339 -1.142 1.00 96.88 118 MET A CA 1
ATOM 858 C C . MET A 1 118 ? -1.169 1.118 -0.010 1.00 96.88 118 MET A C 1
ATOM 860 O O . MET A 1 118 ? -0.487 1.564 0.913 1.00 96.88 118 MET A O 1
ATOM 864 N N . ARG A 1 119 ? -2.492 1.272 -0.064 1.00 97.31 119 ARG A N 1
ATOM 865 C CA . ARG A 1 119 ? -3.274 1.940 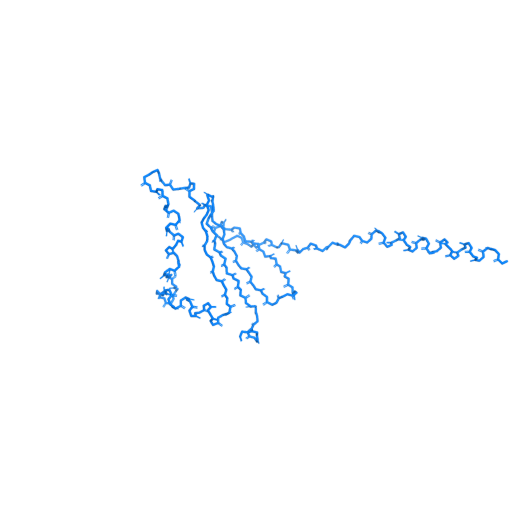0.976 1.00 97.31 119 ARG A CA 1
ATOM 866 C C . ARG A 1 119 ? -4.350 1.011 1.505 1.00 97.31 119 ARG A C 1
ATOM 868 O O . ARG A 1 119 ? -5.116 0.459 0.721 1.00 97.31 119 ARG A O 1
ATOM 875 N N . ILE A 1 120 ? -4.462 0.932 2.825 1.00 96.06 120 ILE A N 1
ATOM 876 C CA . ILE A 1 120 ? -5.627 0.366 3.501 1.00 96.06 120 ILE A CA 1
ATOM 877 C C . ILE A 1 120 ? -6.274 1.421 4.394 1.00 96.06 120 ILE A C 1
ATOM 879 O O . ILE A 1 120 ? -5.597 2.142 5.128 1.00 96.06 120 ILE A O 1
ATOM 883 N N . ARG A 1 121 ? -7.597 1.510 4.310 1.00 95.56 121 ARG A N 1
ATOM 884 C CA . ARG A 1 121 ? -8.444 2.383 5.119 1.00 95.56 121 ARG A CA 1
ATOM 885 C C . ARG A 1 121 ? -9.481 1.533 5.822 1.00 95.56 121 ARG A C 1
ATOM 887 O O . ARG A 1 121 ? -10.193 0.782 5.169 1.00 95.56 121 ARG A O 1
ATOM 894 N N . SER A 1 122 ? -9.577 1.657 7.135 1.00 94.31 122 SER A N 1
ATOM 895 C CA . SER A 1 122 ? -10.444 0.829 7.972 1.00 94.31 122 SER A CA 1
ATOM 896 C C . SER A 1 122 ? -11.044 1.650 9.106 1.00 94.31 122 SER A C 1
ATOM 898 O O . SER A 1 122 ? -10.472 2.651 9.535 1.00 94.31 122 SER A O 1
ATOM 900 N N . LEU A 1 123 ? -12.158 1.185 9.666 1.00 91.75 123 LEU A N 1
ATOM 901 C CA . LEU A 1 123 ? -12.646 1.686 10.947 1.00 91.75 123 LEU A CA 1
ATOM 902 C C . LEU A 1 123 ? -11.701 1.268 12.083 1.00 91.75 123 LEU A C 1
ATOM 904 O O . LEU A 1 123 ? -11.182 0.147 12.096 1.00 91.75 123 LEU A O 1
ATOM 908 N N . SER A 1 124 ? -11.464 2.179 13.028 1.00 86.31 124 SER A N 1
ATOM 909 C CA . SER A 1 124 ? -10.593 1.950 14.191 1.00 86.31 124 SER A CA 1
ATOM 910 C C . SER A 1 124 ? -11.301 1.228 15.334 1.00 86.31 124 SER A C 1
ATOM 912 O O . SER A 1 124 ? -10.647 0.639 16.193 1.00 86.31 124 SER A O 1
ATOM 914 N N . ARG A 1 125 ? -12.639 1.261 15.352 1.00 81.38 125 ARG A N 1
ATOM 915 C CA . ARG A 1 125 ? -13.453 0.651 16.401 1.00 81.38 125 ARG A CA 1
ATOM 916 C C . ARG A 1 125 ? -14.351 -0.445 15.842 1.00 81.38 125 ARG A C 1
ATOM 918 O O . ARG A 1 125 ? -14.843 -0.347 14.722 1.00 81.38 125 ARG A O 1
ATOM 925 N N . LYS A 1 126 ? -14.534 -1.497 16.639 1.00 76.06 126 LYS A N 1
ATOM 926 C CA . LYS A 1 126 ? -15.295 -2.696 16.267 1.00 76.06 126 LYS A CA 1
ATOM 927 C C . LYS A 1 126 ? -16.810 -2.520 16.411 1.00 76.06 126 LYS A C 1
ATOM 929 O O . LYS A 1 126 ? -17.548 -3.216 15.742 1.00 76.06 126 LYS A O 1
ATOM 934 N N . ASP A 1 127 ? -17.259 -1.586 17.245 1.00 78.06 127 ASP A N 1
ATOM 935 C CA . ASP A 1 127 ? -18.676 -1.243 17.446 1.00 78.06 127 ASP A CA 1
ATOM 936 C C . ASP A 1 127 ? -19.326 -0.560 16.233 1.00 78.06 127 ASP A C 1
ATOM 938 O O . ASP A 1 127 ? -20.544 -0.442 16.180 1.00 78.06 127 ASP A O 1
ATOM 942 N N . LEU A 1 128 ? -18.515 -0.090 15.282 1.00 62.69 128 LEU A N 1
ATOM 943 C CA . LEU A 1 128 ? -18.966 0.586 14.066 1.00 62.69 128 LEU A CA 1
ATOM 944 C C . LEU A 1 128 ? -18.880 -0.283 12.804 1.00 62.69 128 LEU A C 1
ATOM 946 O O . LEU A 1 128 ? -19.179 0.222 11.724 1.00 62.69 128 LEU A O 1
ATOM 950 N N . ARG A 1 129 ? -18.413 -1.528 12.938 1.00 60.91 129 ARG A N 1
ATOM 951 C CA . ARG A 1 129 ? -18.316 -2.513 11.856 1.00 60.91 129 ARG A CA 1
ATOM 952 C C . ARG A 1 129 ? -19.593 -3.332 11.767 1.00 60.91 129 ARG A C 1
ATOM 954 O O . ARG A 1 129 ? -20.129 -3.667 12.847 1.00 60.91 129 ARG A O 1
#

pLDDT: mean 85.87, std 14.5, range [47.88, 97.62]

Secondary structure (DSSP, 8-state):
--HHHHHHHHHHHHHHHHHTT-----PPPEEEEEEETTEEEEEE--SSSSEEEEEEEES-SGGG--TT-TTHHHHHHHHTTSEEEETTEEEEHHHHHHHHHHTT-EEEEEE-SS-EEEEEEEES-GGG-

Sequence (129 aa):
MRVIRICKHSVIAGFLSLGLLASAHAILPIEQLESVKGAKAYLVQTKSLPMVDIEISIDAGDRYDPADKSGLATVAGQLMNYGAKSPNGLLTEAQIADEIADLGANLSISVGGERAIMRIRSLSRKDLR

Mean predicted aligned error: 10.18 Å

Nearest PDB structures (foldseek):
  3amj-assembly1_B  TM=9.132E-01  e=2.486E-07  Sphingomonas sp. A1
  1hr8-assembly2_D  TM=9.005E-01  e=2.933E-04  Saccharomyces cerevisiae
  6brs-assembly1_A  TM=7.761E-01  e=1.397E-02  Pectobacterium atrosepticum SCRI1043
  5hxk-assembly2_C  TM=7.549E-01  e=2.118E-02  Thermus thermophilus HB8
  6b05-assembly1_A  TM=7.828E-01  e=5.819E-02  Pectobacterium atrosepticum SCRI1043

Solvent-accessible surface area (backbone atoms only — not comparable to full-atom values): 7765 Å² total; per-residue (Å²): 128,67,68,69,58,54,57,54,51,55,52,52,53,55,56,56,58,58,60,75,70,65,78,80,80,85,72,76,62,74,44,75,49,81,63,61,96,82,44,85,41,75,46,74,76,72,86,89,56,68,58,42,77,48,76,49,80,40,91,51,8,46,72,74,34,52,94,94,39,77,56,46,35,49,51,53,49,58,52,57,62,60,37,48,84,49,100,92,43,80,40,46,33,67,58,51,50,50,53,34,55,73,47,62,36,48,79,50,68,48,58,42,60,61,34,27,37,39,39,41,39,31,56,65,49,74,90,80,91

Radius of gyration: 26.19 Å; Cα contacts (8 Å, |Δi|>4): 155; chains: 1; bounding box: 36×82×54 Å